Protein AF-A0A6G4XKQ6-F1 (afdb_monomer_lite)

Organism: NCBI:txid1775132

Structure (mmCIF, N/CA/C/O backbone):
data_AF-A0A6G4XKQ6-F1
#
_entry.id   AF-A0A6G4XKQ6-F1
#
loop_
_atom_site.group_PDB
_atom_site.id
_atom_site.type_symbol
_atom_site.label_atom_id
_atom_site.label_alt_id
_atom_site.label_comp_id
_atom_site.label_asym_id
_atom_site.label_entity_id
_atom_site.label_seq_id
_atom_site.pdbx_PDB_ins_code
_atom_site.Cartn_x
_atom_site.Cartn_y
_atom_site.Cartn_z
_atom_site.occupancy
_atom_site.B_iso_or_equiv
_atom_site.auth_seq_id
_atom_site.auth_comp_id
_atom_site.auth_asym_id
_atom_site.auth_atom_id
_atom_site.pdbx_PDB_model_num
ATOM 1 N N . MET A 1 1 ? 7.064 16.909 -5.349 1.00 49.44 1 MET A N 1
ATOM 2 C CA . MET A 1 1 ? 7.275 15.445 -5.403 1.00 49.44 1 MET A CA 1
ATOM 3 C C . MET A 1 1 ? 7.103 14.873 -6.814 1.00 49.44 1 MET A C 1
ATOM 5 O O . MET A 1 1 ? 7.786 13.914 -7.132 1.00 49.44 1 MET A O 1
ATOM 9 N N . ASP A 1 2 ? 6.298 15.489 -7.692 1.00 46.91 2 ASP A N 1
ATOM 10 C CA . ASP A 1 2 ? 6.168 15.073 -9.107 1.00 46.91 2 ASP A CA 1
ATOM 11 C C . ASP A 1 2 ? 7.450 15.224 -9.952 1.00 46.91 2 ASP A C 1
ATOM 13 O O . ASP A 1 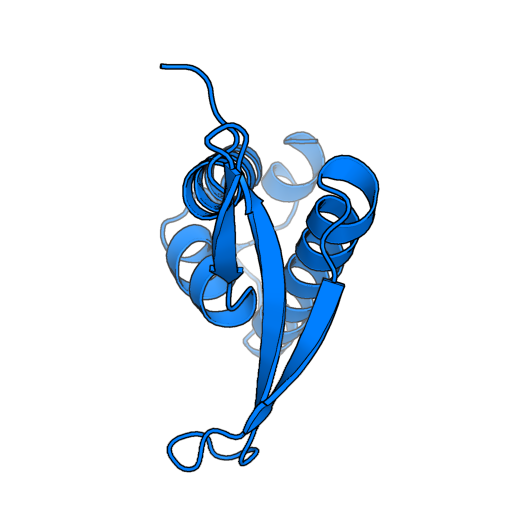2 ? 7.645 14.510 -10.934 1.00 46.91 2 ASP A O 1
ATOM 17 N N . GLU A 1 3 ? 8.352 16.133 -9.575 1.00 47.81 3 GLU A N 1
ATOM 18 C CA . GLU A 1 3 ? 9.541 16.464 -10.374 1.00 47.81 3 GLU A CA 1
ATOM 19 C C . GLU A 1 3 ? 10.580 15.327 -10.440 1.00 47.81 3 GLU A C 1
ATOM 21 O O . GLU A 1 3 ? 11.333 15.240 -11.407 1.00 47.81 3 GLU A O 1
ATOM 26 N N . TYR A 1 4 ? 10.596 14.427 -9.449 1.00 49.31 4 TYR A N 1
ATOM 27 C CA . TYR A 1 4 ? 11.521 13.287 -9.401 1.00 49.31 4 TYR A CA 1
ATOM 28 C C . TYR A 1 4 ? 11.163 12.217 -10.446 1.00 49.31 4 TYR A C 1
ATOM 30 O O . TYR A 1 4 ? 12.024 11.762 -11.192 1.00 49.31 4 TYR A O 1
ATOM 38 N N . VAL A 1 5 ? 9.874 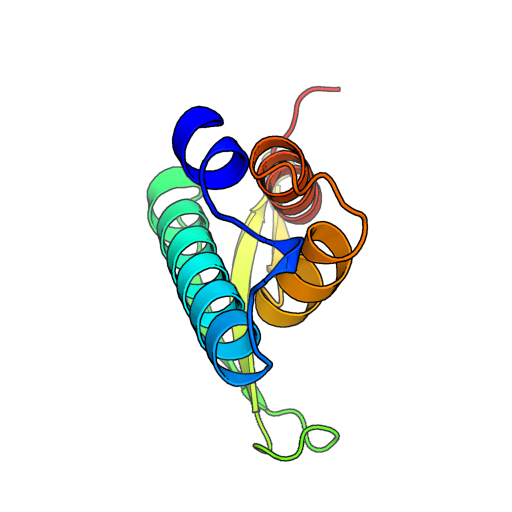11.885 -10.574 1.00 50.81 5 VAL A N 1
ATOM 39 C CA . VAL A 1 5 ? 9.368 10.850 -11.498 1.00 50.81 5 VAL A CA 1
ATOM 40 C C . VAL A 1 5 ? 9.331 11.345 -12.942 1.00 50.81 5 VAL A C 1
ATOM 42 O O . VAL A 1 5 ? 9.625 10.588 -13.858 1.00 50.81 5 VAL A O 1
ATOM 45 N N . LEU A 1 6 ? 9.030 12.628 -13.166 1.00 52.19 6 LEU A N 1
ATOM 46 C CA . LEU A 1 6 ? 9.024 13.210 -14.514 1.00 52.19 6 LEU A CA 1
ATOM 47 C C . LEU A 1 6 ? 10.423 13.299 -15.148 1.00 52.19 6 LEU A C 1
ATOM 49 O O . LEU A 1 6 ? 10.523 13.432 -16.366 1.00 52.19 6 LEU A O 1
ATOM 53 N N . ARG A 1 7 ? 11.488 13.252 -14.336 1.00 53.19 7 ARG A N 1
ATOM 54 C CA . ARG A 1 7 ? 12.885 13.320 -14.793 1.00 53.19 7 ARG A CA 1
ATOM 55 C C . ARG A 1 7 ? 13.562 11.964 -14.942 1.00 53.19 7 ARG A C 1
ATOM 57 O O . ARG A 1 7 ? 14.615 11.901 -15.570 1.00 53.19 7 ARG A O 1
ATOM 64 N N . LEU A 1 8 ? 12.991 10.902 -14.379 1.00 57.00 8 LEU A N 1
ATOM 65 C CA . LEU A 1 8 ? 13.494 9.553 -14.601 1.00 57.00 8 LEU A CA 1
ATOM 66 C C . LEU A 1 8 ? 13.175 9.146 -16.048 1.00 57.00 8 LEU A C 1
ATOM 68 O O . LEU A 1 8 ? 12.019 9.275 -16.468 1.00 57.00 8 LEU A O 1
ATOM 72 N N . PRO A 1 9 ? 14.153 8.653 -16.827 1.00 60.84 9 PRO A N 1
ATOM 73 C CA . PRO A 1 9 ? 13.903 8.109 -18.153 1.00 60.84 9 PRO A CA 1
ATOM 74 C C . PRO A 1 9 ? 13.203 6.749 -18.011 1.00 60.84 9 PRO A C 1
ATOM 76 O O . PRO A 1 9 ? 13.753 5.696 -18.288 1.00 60.84 9 PRO A O 1
ATOM 79 N N . ILE A 1 10 ? 11.945 6.764 -17.560 1.00 62.75 10 ILE A N 1
ATOM 80 C CA . ILE A 1 10 ? 11.153 5.573 -17.208 1.00 62.75 10 ILE A CA 1
ATOM 81 C C . ILE A 1 10 ? 11.001 4.611 -18.396 1.00 62.75 10 ILE A C 1
ATOM 83 O O . ILE A 1 10 ? 10.842 3.408 -18.221 1.00 62.75 10 ILE A O 1
ATOM 87 N N . ARG A 1 11 ? 11.057 5.143 -19.624 1.00 63.69 11 ARG A N 1
ATOM 88 C CA . ARG A 1 11 ? 11.015 4.353 -20.865 1.00 63.69 11 ARG A CA 1
ATOM 89 C C . ARG A 1 11 ? 12.313 3.594 -21.155 1.00 63.69 11 ARG A C 1
ATOM 91 O O . ARG A 1 11 ? 12.304 2.754 -22.045 1.00 63.69 11 ARG A O 1
ATOM 98 N N . GLU A 1 12 ? 13.384 3.911 -20.438 1.00 67.06 12 GLU A N 1
ATOM 99 C C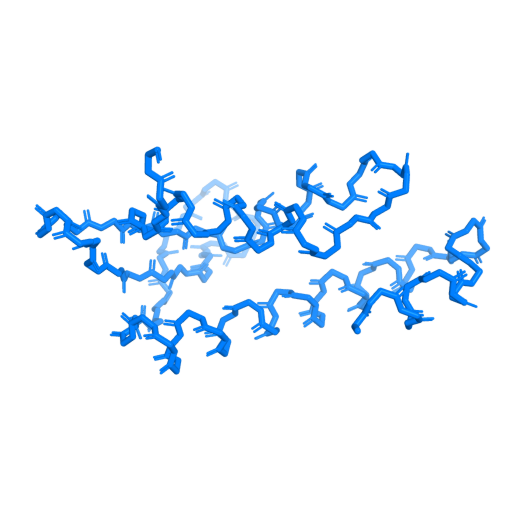A . GLU A 1 12 ? 14.726 3.340 -20.584 1.00 67.06 12 GLU A CA 1
ATOM 100 C C . GLU A 1 12 ? 15.089 2.434 -19.397 1.00 67.06 12 GLU A C 1
ATOM 102 O O . GLU A 1 12 ? 16.186 1.892 -19.372 1.00 67.06 12 GLU A O 1
ATOM 107 N N . LEU A 1 13 ? 14.184 2.269 -18.421 1.00 70.94 13 LEU A N 1
ATOM 108 C CA . LEU A 1 13 ? 14.409 1.379 -17.285 1.00 70.94 13 LEU A CA 1
ATOM 109 C C . LEU A 1 13 ? 14.429 -0.076 -17.746 1.00 70.94 13 LEU A C 1
ATOM 111 O O . LEU A 1 13 ? 13.450 -0.576 -18.317 1.00 70.94 13 LEU A O 1
ATOM 115 N N . GLU A 1 14 ? 15.523 -0.752 -17.425 1.00 77.00 14 GLU A N 1
ATOM 116 C CA . GLU A 1 14 ? 15.667 -2.190 -17.586 1.00 77.00 14 GLU A CA 1
ATOM 117 C C . GLU A 1 14 ? 14.854 -2.926 -16.508 1.00 77.00 14 GLU A C 1
ATOM 119 O O . GLU A 1 14 ? 14.358 -2.341 -15.542 1.00 77.00 14 GLU A O 1
ATOM 124 N N . THR A 1 15 ? 14.687 -4.242 -16.660 1.00 76.06 15 THR A N 1
ATOM 125 C CA . THR A 1 15 ? 13.846 -5.041 -15.744 1.00 76.06 15 THR A CA 1
ATOM 126 C C . THR A 1 15 ? 14.288 -4.924 -14.278 1.00 76.06 15 THR A C 1
ATOM 128 O O . THR A 1 15 ? 13.439 -4.830 -13.390 1.00 76.06 15 THR A O 1
ATOM 131 N N . ASP A 1 16 ? 15.594 -4.865 -14.020 1.00 78.62 16 ASP A N 1
ATOM 132 C CA . ASP A 1 16 ? 16.143 -4.738 -12.664 1.00 78.62 16 ASP A CA 1
ATOM 133 C C . ASP A 1 16 ? 15.860 -3.360 -12.044 1.00 78.62 16 ASP A C 1
ATOM 135 O O . ASP A 1 16 ? 15.591 -3.252 -10.842 1.00 78.62 16 ASP A O 1
ATOM 139 N N . ASP A 1 17 ? 15.824 -2.308 -12.864 1.00 79.81 17 ASP A N 1
ATOM 140 C CA . ASP A 1 17 ? 15.464 -0.971 -12.400 1.00 79.81 17 ASP A CA 1
ATOM 141 C C . ASP A 1 17 ? 13.988 -0.908 -11.989 1.00 79.81 17 ASP A C 1
ATOM 143 O O . ASP A 1 17 ? 13.632 -0.262 -11.004 1.00 79.81 17 ASP A O 1
ATOM 147 N N . TRP A 1 18 ? 13.117 -1.629 -12.703 1.00 78.06 18 TRP A N 1
ATOM 148 C CA . TRP A 1 18 ? 11.705 -1.752 -12.338 1.00 78.06 18 TRP A CA 1
ATOM 149 C C . TRP A 1 18 ? 11.500 -2.481 -11.014 1.00 78.06 18 TRP A C 1
ATOM 151 O O . TRP A 1 18 ? 10.636 -2.083 -10.231 1.00 78.06 18 TRP A O 1
ATOM 161 N N . ILE A 1 19 ? 12.282 -3.531 -10.756 1.00 80.88 19 ILE A N 1
ATOM 162 C CA . ILE A 1 19 ? 12.254 -4.261 -9.481 1.00 80.88 19 ILE A CA 1
ATOM 163 C C . ILE A 1 19 ? 12.696 -3.338 -8.341 1.00 80.88 19 ILE A C 1
ATOM 165 O O . ILE A 1 19 ? 12.040 -3.288 -7.296 1.00 80.88 19 ILE A O 1
ATOM 169 N N . THR A 1 20 ? 13.766 -2.571 -8.558 1.00 83.62 20 THR A N 1
ATOM 170 C CA . THR A 1 20 ? 14.290 -1.607 -7.581 1.00 83.62 20 THR A CA 1
ATOM 171 C C . THR A 1 20 ? 13.269 -0.508 -7.287 1.00 83.62 20 THR A C 1
ATOM 173 O O . THR A 1 20 ? 12.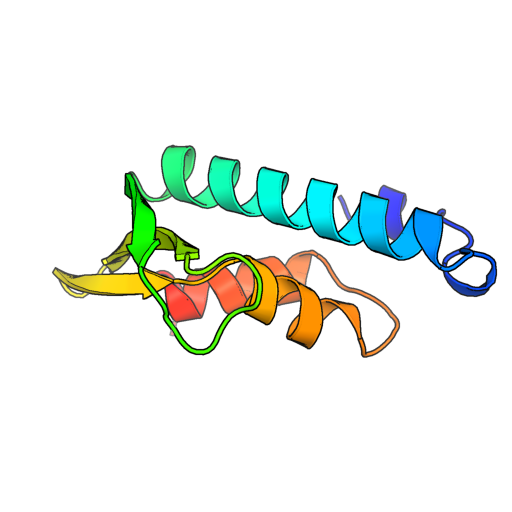889 -0.320 -6.134 1.00 83.62 20 THR A O 1
ATOM 176 N N . LEU A 1 21 ? 12.722 0.138 -8.321 1.00 82.06 21 LEU A N 1
ATOM 177 C CA . LEU A 1 21 ? 11.703 1.181 -8.175 1.00 82.06 21 LEU A CA 1
ATOM 178 C C . LEU A 1 21 ? 10.449 0.675 -7.451 1.00 82.06 21 LEU A C 1
ATOM 180 O O . LEU A 1 21 ? 9.886 1.376 -6.611 1.00 82.06 21 LEU A O 1
ATOM 184 N N . HIS A 1 22 ? 9.995 -0.540 -7.766 1.00 83.31 22 HIS A N 1
ATOM 185 C CA . HIS A 1 22 ? 8.842 -1.141 -7.096 1.00 83.31 22 HIS A CA 1
ATOM 186 C C . HIS A 1 22 ? 9.122 -1.377 -5.604 1.00 83.31 22 HIS A C 1
ATOM 188 O O . HIS A 1 22 ? 8.290 -1.043 -4.754 1.00 83.31 22 HIS A O 1
ATOM 194 N N . SER A 1 23 ? 10.319 -1.871 -5.286 1.00 84.69 23 SER A N 1
ATOM 195 C CA . SER A 1 23 ? 10.763 -2.110 -3.910 1.00 84.69 23 SER A CA 1
ATOM 196 C C . SER A 1 23 ? 10.853 -0.805 -3.113 1.00 84.69 23 SER A C 1
ATOM 198 O O . SER A 1 23 ? 10.318 -0.726 -2.005 1.00 84.69 23 SER A O 1
ATOM 200 N N . ASP A 1 24 ? 11.431 0.242 -3.704 1.00 86.56 24 ASP A N 1
ATOM 201 C CA . ASP A 1 24 ? 11.556 1.567 -3.088 1.00 86.56 24 ASP A CA 1
ATOM 202 C C . ASP A 1 24 ? 10.189 2.212 -2.835 1.00 86.56 24 ASP A C 1
ATOM 204 O O . ASP A 1 24 ? 9.934 2.744 -1.753 1.00 86.56 24 ASP A O 1
ATOM 208 N N . LEU A 1 25 ? 9.267 2.129 -3.799 1.00 85.75 25 LEU A N 1
ATOM 209 C CA . LEU A 1 25 ? 7.908 2.652 -3.638 1.00 85.75 25 LEU A CA 1
ATOM 210 C C . LEU A 1 25 ? 7.105 1.862 -2.607 1.00 85.75 25 LEU A C 1
ATOM 212 O O . LEU A 1 25 ? 6.355 2.453 -1.832 1.00 85.75 25 LEU A O 1
ATOM 216 N N . THR A 1 26 ? 7.283 0.543 -2.563 1.00 88.06 26 THR A N 1
ATOM 217 C CA . THR A 1 26 ? 6.684 -0.305 -1.530 1.00 88.06 26 THR A CA 1
ATOM 218 C C . THR A 1 26 ? 7.166 0.128 -0.146 1.00 88.06 26 THR A C 1
ATOM 220 O O . THR A 1 26 ? 6.341 0.378 0.733 1.00 88.06 26 THR A O 1
ATOM 223 N N . ALA A 1 27 ? 8.478 0.306 0.037 1.00 87.62 27 ALA A N 1
ATOM 224 C CA . ALA A 1 27 ? 9.053 0.781 1.293 1.00 87.62 27 ALA A CA 1
ATOM 225 C C . ALA A 1 27 ? 8.556 2.189 1.664 1.00 87.62 27 ALA A C 1
ATOM 227 O O . ALA A 1 27 ? 8.170 2.428 2.809 1.00 87.62 27 ALA A O 1
ATOM 228 N N . PHE A 1 28 ? 8.491 3.105 0.695 1.00 86.94 28 PHE A N 1
ATOM 229 C CA . PHE A 1 28 ? 7.949 4.448 0.896 1.00 86.94 28 PHE A CA 1
ATOM 230 C C . PHE A 1 28 ? 6.497 4.415 1.392 1.00 86.94 28 PHE A C 1
ATOM 232 O O . PHE A 1 28 ? 6.177 5.060 2.390 1.00 86.94 28 PHE A O 1
ATOM 239 N N . LEU A 1 29 ? 5.627 3.625 0.754 1.00 86.88 29 LEU A N 1
ATOM 240 C CA . LEU A 1 29 ? 4.234 3.485 1.186 1.00 86.88 29 LEU A CA 1
ATOM 241 C C . LEU A 1 29 ? 4.113 2.908 2.590 1.00 86.88 29 LEU A C 1
ATOM 243 O O . LEU A 1 29 ? 3.248 3.334 3.350 1.00 86.88 29 LEU A O 1
ATOM 247 N N . MET A 1 30 ? 4.978 1.961 2.954 1.00 88.75 30 MET A N 1
ATOM 248 C CA . MET A 1 30 ? 4.983 1.428 4.311 1.00 88.75 30 MET A CA 1
ATOM 249 C C . MET A 1 30 ? 5.313 2.496 5.349 1.00 88.75 30 MET A C 1
ATOM 251 O O . MET A 1 30 ? 4.697 2.504 6.412 1.00 88.75 30 MET A O 1
ATOM 255 N N . VAL A 1 31 ? 6.281 3.370 5.065 1.00 89.94 31 VAL A N 1
ATOM 256 C CA . VAL A 1 31 ? 6.637 4.481 5.959 1.00 89.94 31 VAL A CA 1
ATOM 257 C C . VAL A 1 31 ? 5.470 5.456 6.069 1.00 89.94 31 VAL A C 1
ATOM 259 O O . VAL A 1 31 ? 5.062 5.780 7.177 1.00 89.94 31 VAL A O 1
ATOM 262 N N . VAL A 1 32 ? 4.875 5.858 4.943 1.00 86.88 32 VAL A N 1
ATOM 263 C CA . VAL A 1 32 ? 3.694 6.736 4.928 1.00 86.88 32 VAL A CA 1
ATOM 264 C C . VAL A 1 32 ? 2.557 6.144 5.763 1.00 86.88 32 VAL A C 1
ATOM 266 O O . VAL A 1 32 ? 1.994 6.830 6.611 1.00 86.88 32 VAL A O 1
ATOM 269 N N . LEU A 1 33 ? 2.247 4.859 5.573 1.00 87.00 33 LEU A N 1
ATOM 270 C CA . LEU A 1 33 ? 1.154 4.203 6.282 1.00 87.00 33 LEU A CA 1
ATOM 271 C C . LEU A 1 33 ? 1.397 4.097 7.796 1.00 8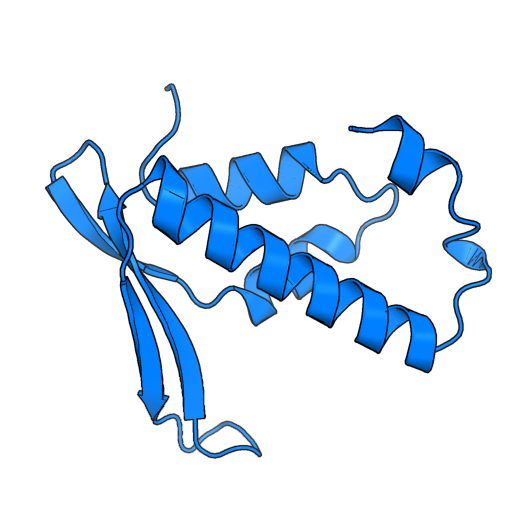7.00 33 LEU A C 1
ATOM 273 O O . LEU A 1 33 ? 0.473 4.308 8.581 1.00 87.00 33 LEU A O 1
ATOM 277 N N . GLN A 1 34 ? 2.629 3.796 8.208 1.00 90.06 34 GLN A N 1
ATOM 278 C CA . GLN A 1 34 ? 2.994 3.696 9.624 1.00 90.06 34 GLN A CA 1
ATOM 279 C C . GLN A 1 34 ? 3.022 5.066 10.308 1.00 90.06 34 GLN A C 1
ATOM 281 O O . GLN A 1 34 ? 2.426 5.226 11.369 1.00 90.06 34 GLN A O 1
ATOM 286 N N . GLU A 1 35 ? 3.671 6.055 9.693 1.00 90.19 35 GLU A N 1
ATOM 287 C CA . GLU A 1 35 ? 3.892 7.370 10.306 1.00 90.19 35 GLU A CA 1
ATOM 288 C C . GLU A 1 35 ? 2.633 8.246 10.289 1.00 90.19 35 GLU A C 1
ATOM 290 O O . GLU A 1 35 ? 2.356 8.947 11.260 1.00 90.19 35 GLU A O 1
ATOM 295 N N . ILE A 1 36 ? 1.849 8.214 9.204 1.00 87.25 36 ILE A N 1
ATOM 296 C CA . ILE A 1 36 ? 0.684 9.101 9.052 1.00 87.25 36 ILE A CA 1
ATOM 297 C C . ILE A 1 36 ? -0.583 8.461 9.622 1.00 87.25 36 ILE A C 1
ATOM 299 O O . ILE A 1 36 ? -1.331 9.123 10.338 1.00 87.25 36 ILE A O 1
ATOM 303 N N . TYR A 1 37 ? -0.823 7.176 9.347 1.00 85.75 37 TYR A N 1
ATOM 304 C CA . TYR A 1 37 ? -2.072 6.506 9.735 1.00 85.75 37 TYR A CA 1
ATOM 305 C C . TYR A 1 37 ? -1.916 5.568 10.934 1.00 85.75 37 TYR A C 1
ATOM 307 O O . TYR A 1 37 ? -2.824 4.787 11.219 1.00 85.75 37 TYR A O 1
ATOM 315 N N . SER A 1 38 ? -0.780 5.630 11.645 1.00 87.19 38 SER A N 1
ATOM 316 C CA . SER A 1 38 ? -0.485 4.772 12.806 1.00 87.19 38 SER A CA 1
ATOM 317 C C . SER A 1 38 ? -0.685 3.280 12.510 1.00 87.19 38 SER A C 1
ATOM 319 O O . SER A 1 38 ? -1.121 2.508 13.368 1.00 87.19 38 SER A O 1
ATOM 321 N N . ALA A 1 39 ? -0.424 2.876 11.266 1.00 92.56 39 ALA A N 1
ATOM 322 C CA . ALA A 1 39 ? -0.651 1.513 10.826 1.00 92.56 39 ALA A CA 1
ATOM 323 C C . ALA A 1 39 ? 0.426 0.563 11.370 1.00 92.56 39 ALA A C 1
ATOM 325 O O . ALA A 1 39 ? 1.539 0.970 11.702 1.00 92.56 39 ALA A O 1
ATOM 326 N N . THR A 1 40 ? 0.111 -0.729 11.427 1.00 93.69 40 THR A N 1
ATOM 327 C CA . THR A 1 40 ? 1.040 -1.769 11.893 1.00 93.69 40 THR A CA 1
ATOM 328 C C . THR A 1 40 ? 1.420 -2.701 10.758 1.00 93.69 40 THR A C 1
ATOM 330 O O . THR A 1 40 ? 0.581 -3.122 9.966 1.00 93.69 40 THR A O 1
ATOM 333 N N . CYS A 1 41 ? 2.705 -3.026 10.668 1.00 92.81 41 CYS A N 1
ATOM 334 C CA . CYS A 1 41 ? 3.238 -3.921 9.652 1.00 92.81 41 CYS A CA 1
ATOM 335 C C . CYS A 1 41 ? 3.368 -5.346 10.201 1.00 92.81 41 CYS A C 1
ATOM 337 O O . CYS A 1 41 ? 3.857 -5.543 11.316 1.00 92.81 41 CYS A O 1
ATOM 339 N N . ARG A 1 42 ? 2.980 -6.352 9.410 1.00 94.12 42 ARG A N 1
ATOM 340 C CA . ARG A 1 42 ? 3.221 -7.762 9.738 1.00 94.12 42 ARG A CA 1
ATOM 341 C C . ARG A 1 42 ? 3.372 -8.631 8.496 1.00 94.12 42 ARG A C 1
ATOM 343 O O . ARG A 1 42 ? 2.890 -8.301 7.417 1.00 94.12 42 ARG A O 1
ATOM 350 N N . ALA A 1 43 ? 3.971 -9.802 8.679 1.00 92.38 43 ALA A N 1
ATOM 351 C CA . ALA A 1 43 ? 3.894 -10.866 7.689 1.00 92.38 43 ALA A CA 1
ATOM 352 C C . ALA A 1 43 ? 2.521 -11.560 7.761 1.00 92.38 43 ALA A C 1
ATOM 354 O O . ALA A 1 43 ? 2.027 -11.900 8.842 1.00 92.38 43 ALA A O 1
ATOM 355 N N . ARG A 1 44 ? 1.904 -11.790 6.603 1.00 94.31 44 ARG A N 1
ATOM 356 C CA . ARG A 1 44 ? 0.739 -12.657 6.413 1.00 94.31 44 ARG A CA 1
ATOM 357 C C . ARG A 1 44 ? 1.195 -13.890 5.644 1.00 94.31 44 ARG A C 1
ATOM 359 O O . ARG A 1 44 ? 1.742 -13.763 4.557 1.00 94.31 44 ARG A O 1
ATOM 366 N N . LEU A 1 45 ? 0.982 -15.073 6.213 1.00 94.19 45 LEU A N 1
ATOM 367 C CA . LEU A 1 45 ? 1.233 -16.325 5.501 1.00 94.19 45 LEU A CA 1
ATOM 368 C C . LEU A 1 45 ? 0.252 -16.450 4.335 1.00 94.19 45 LEU A C 1
ATOM 370 O O . LEU A 1 45 ? -0.953 -16.281 4.521 1.00 94.19 45 LEU A O 1
ATOM 374 N N . ASP A 1 46 ? 0.781 -16.773 3.162 1.00 88.19 46 ASP A N 1
ATOM 375 C CA . ASP A 1 46 ? 0.005 -17.030 1.956 1.00 88.19 46 ASP A CA 1
ATOM 376 C C . ASP A 1 46 ? 0.688 -18.147 1.162 1.00 88.19 46 ASP A C 1
ATOM 378 O O . ASP A 1 46 ? 1.748 -17.962 0.563 1.00 88.19 46 ASP A O 1
ATOM 382 N N . GLY A 1 47 ? 0.070 -19.329 1.176 1.00 89.50 47 GLY A N 1
ATOM 383 C CA . GLY A 1 47 ? 0.583 -20.512 0.485 1.00 89.50 47 GLY A CA 1
ATOM 384 C C . GLY A 1 47 ? 0.467 -20.448 -1.040 1.00 89.50 47 GLY A C 1
ATOM 385 O O . GLY A 1 47 ? 0.966 -21.346 -1.713 1.00 89.50 47 GLY A O 1
ATOM 386 N N . THR A 1 48 ? -0.189 -19.424 -1.592 1.00 88.81 48 THR A N 1
ATOM 387 C CA . THR A 1 48 ? -0.274 -19.195 -3.041 1.00 88.81 48 THR A CA 1
ATOM 388 C C . THR A 1 48 ? 0.925 -18.413 -3.580 1.00 88.81 48 THR A C 1
ATOM 390 O O . THR A 1 48 ? 1.181 -18.436 -4.785 1.00 88.81 48 THR A O 1
ATOM 393 N N . LEU A 1 49 ? 1.692 -17.758 -2.701 1.00 83.88 49 LEU A N 1
ATOM 394 C CA . LEU A 1 49 ? 2.864 -16.977 -3.076 1.00 83.88 49 LEU A CA 1
ATOM 395 C C . LEU A 1 49 ? 4.141 -17.831 -3.067 1.00 83.88 49 LEU A C 1
ATOM 397 O O . LEU A 1 49 ? 4.317 -18.656 -2.169 1.00 83.88 49 LEU A O 1
ATOM 401 N N . PRO A 1 50 ? 5.097 -17.593 -3.988 1.00 84.00 50 PRO A N 1
ATOM 402 C CA . PRO A 1 50 ? 6.381 -18.305 -4.006 1.00 84.00 50 PRO A CA 1
ATOM 403 C C . PRO A 1 50 ? 7.184 -18.177 -2.705 1.00 84.00 50 PRO A C 1
ATOM 405 O O . PRO A 1 50 ? 7.933 -19.076 -2.337 1.00 84.00 50 PRO A O 1
ATOM 408 N N . THR A 1 51 ? 7.029 -17.055 -2.006 1.00 86.62 51 THR A N 1
ATOM 409 C CA . THR A 1 51 ? 7.660 -16.764 -0.713 1.00 86.62 51 THR A CA 1
ATOM 410 C C . THR A 1 51 ? 6.972 -17.463 0.462 1.00 86.62 51 THR A C 1
ATOM 412 O O . THR A 1 51 ? 7.563 -17.551 1.535 1.00 86.62 51 THR A O 1
ATOM 415 N N . GLY A 1 52 ? 5.734 -17.944 0.294 1.00 92.06 52 GLY A N 1
ATOM 416 C CA . GLY A 1 52 ? 4.892 -18.497 1.363 1.00 92.06 52 GLY A CA 1
ATOM 417 C C . GLY A 1 52 ? 4.310 -17.450 2.323 1.00 92.06 52 GLY A C 1
ATOM 418 O O . GLY A 1 52 ? 3.608 -17.793 3.279 1.00 92.06 52 GLY A O 1
ATOM 419 N N . TRP A 1 53 ? 4.613 -16.172 2.099 1.00 91.25 53 TRP A N 1
ATOM 420 C CA . TRP A 1 53 ? 4.146 -15.043 2.892 1.00 91.25 53 TRP A CA 1
ATOM 421 C C . TRP A 1 53 ? 4.216 -13.748 2.086 1.00 91.25 53 TRP A C 1
ATOM 423 O O . TRP A 1 53 ? 5.000 -13.620 1.146 1.00 91.25 53 TRP A O 1
ATOM 433 N N . GLU A 1 54 ? 3.440 -12.763 2.506 1.00 91.56 54 GLU A N 1
ATOM 434 C CA . GLU A 1 54 ? 3.524 -11.385 2.039 1.00 91.56 54 GLU A CA 1
ATOM 435 C C . GLU A 1 54 ? 3.538 -10.421 3.213 1.00 91.56 54 GLU A C 1
ATOM 437 O O . GLU A 1 54 ? 3.070 -10.712 4.317 1.00 91.56 54 GLU A O 1
ATOM 442 N N . LEU A 1 55 ? 4.092 -9.248 2.962 1.00 89.69 55 LEU A N 1
ATOM 443 C CA . LEU A 1 55 ? 4.044 -8.161 3.906 1.00 89.69 55 LEU A CA 1
ATOM 444 C C . LEU A 1 55 ? 2.714 -7.417 3.765 1.00 89.69 55 LEU A C 1
ATOM 446 O O . LEU A 1 55 ? 2.354 -6.981 2.670 1.00 89.69 55 LEU A O 1
ATOM 450 N N . VAL A 1 56 ? 2.010 -7.240 4.878 1.00 93.94 56 VAL A N 1
ATOM 451 C CA . VAL A 1 56 ? 0.755 -6.493 4.928 1.00 93.94 56 VAL A CA 1
ATOM 452 C C . VAL A 1 56 ? 0.790 -5.426 6.006 1.00 93.94 56 VAL A C 1
ATOM 454 O O . VAL A 1 56 ? 1.537 -5.515 6.983 1.00 93.94 56 VAL A O 1
ATOM 457 N N . ILE A 1 57 ? -0.059 -4.425 5.824 1.00 93.81 57 ILE A N 1
ATOM 458 C CA . ILE A 1 57 ? -0.262 -3.333 6.759 1.00 93.81 57 ILE A CA 1
ATOM 459 C C . ILE A 1 57 ? -1.697 -3.362 7.260 1.00 93.81 57 ILE A C 1
ATOM 461 O O . ILE A 1 57 ? -2.632 -3.277 6.468 1.00 93.81 57 ILE A O 1
ATOM 465 N N . ASP A 1 58 ? -1.860 -3.461 8.574 1.00 95.25 58 ASP A N 1
ATOM 466 C CA . ASP A 1 58 ? -3.147 -3.307 9.236 1.00 95.25 58 ASP A CA 1
ATOM 467 C C . ASP A 1 58 ? -3.319 -1.849 9.680 1.00 95.25 58 ASP A C 1
ATOM 469 O O . ASP A 1 58 ? -2.471 -1.298 10.384 1.00 95.25 58 ASP A O 1
ATOM 473 N N . VAL A 1 59 ? -4.426 -1.231 9.278 1.00 94.50 59 VAL A N 1
ATOM 474 C CA . VAL A 1 59 ? -4.754 0.176 9.541 1.00 94.50 59 VAL A CA 1
ATOM 475 C C . VAL A 1 59 ? -6.215 0.304 9.964 1.00 94.50 59 VAL A C 1
ATOM 477 O O . VAL A 1 59 ? -7.059 -0.487 9.543 1.00 94.50 59 VAL A O 1
ATOM 480 N N . VAL A 1 60 ? -6.524 1.293 10.799 1.00 92.44 60 VAL A N 1
ATOM 481 C CA . VAL A 1 60 ? -7.904 1.665 11.135 1.00 92.44 60 VAL A CA 1
ATOM 482 C C . VAL A 1 60 ? -8.254 2.928 10.353 1.00 92.44 60 VAL A C 1
ATOM 484 O O . VAL A 1 60 ? -7.530 3.921 10.431 1.00 92.44 60 VAL A O 1
ATOM 487 N N . GLY A 1 61 ? -9.323 2.873 9.559 1.00 90.56 61 GLY A N 1
ATOM 488 C CA . GLY A 1 61 ? -9.812 4.033 8.807 1.00 90.56 61 GLY A CA 1
ATOM 489 C C . GLY A 1 61 ? -10.478 5.073 9.703 1.00 90.56 61 GLY A C 1
ATOM 490 O O . GLY A 1 61 ? -10.778 4.803 10.867 1.00 90.56 61 GLY A O 1
ATOM 491 N N . GLU A 1 62 ? -10.780 6.248 9.150 1.00 89.31 62 GLU A N 1
ATOM 492 C CA . GLU A 1 62 ? -11.522 7.297 9.875 1.00 89.31 62 GLU A CA 1
ATOM 493 C C . GLU A 1 62 ? -12.929 6.836 10.292 1.00 89.31 62 GLU A C 1
ATOM 495 O O . GLU A 1 62 ? -13.491 7.306 11.279 1.00 89.31 62 GLU A O 1
ATOM 500 N N . ASP A 1 63 ? -13.479 5.857 9.575 1.00 90.44 63 ASP A N 1
ATOM 501 C CA . ASP A 1 63 ? -14.745 5.191 9.880 1.00 90.44 63 ASP A CA 1
ATOM 502 C C . ASP A 1 63 ? -14.649 4.134 10.997 1.00 90.44 63 ASP A C 1
ATOM 504 O O . ASP A 1 63 ? -15.628 3.443 11.290 1.00 90.44 63 ASP A O 1
ATOM 508 N N . GLY A 1 64 ? -13.473 3.976 11.609 1.00 90.50 64 GLY A N 1
ATOM 509 C CA . GLY A 1 64 ? -13.211 3.006 12.667 1.00 90.50 64 GLY A CA 1
ATOM 510 C C . GLY A 1 64 ? -13.085 1.561 12.180 1.00 90.50 64 GLY A C 1
ATOM 511 O O . GLY A 1 64 ? -12.925 0.661 13.006 1.00 90.50 64 GLY A O 1
ATOM 512 N N . GLN A 1 65 ? -13.144 1.301 10.869 1.00 93.94 65 GLN A N 1
ATOM 513 C CA . GLN A 1 65 ? -12.987 -0.054 10.348 1.00 93.94 65 GLN A CA 1
ATOM 514 C C . GLN A 1 65 ? -11.516 -0.438 10.212 1.00 93.94 65 GLN A C 1
ATOM 516 O O . GLN A 1 65 ? -10.705 0.304 9.655 1.00 93.94 65 GLN A O 1
ATOM 521 N N . GLN A 1 66 ? -11.191 -1.644 10.678 1.00 92.81 66 GLN A N 1
ATOM 522 C CA . GLN A 1 66 ? -9.879 -2.240 10.476 1.00 92.81 66 GLN A CA 1
ATOM 523 C C . GLN A 1 66 ? -9.764 -2.796 9.054 1.00 92.81 66 GLN A C 1
ATOM 525 O O . GLN A 1 66 ? -10.630 -3.536 8.584 1.00 92.81 66 GLN A O 1
ATOM 530 N N . ARG A 1 67 ? -8.670 -2.452 8.378 1.00 92.81 67 ARG A N 1
ATOM 531 C CA . ARG A 1 67 ? -8.356 -2.864 7.012 1.00 92.81 67 ARG A CA 1
ATOM 532 C C . ARG A 1 67 ? -6.948 -3.427 6.951 1.00 92.81 67 ARG A C 1
ATOM 534 O O . ARG A 1 67 ? -6.063 -2.968 7.666 1.00 92.81 67 ARG A O 1
ATOM 541 N N . THR A 1 68 ? -6.750 -4.396 6.066 1.00 94.06 68 THR A N 1
ATOM 542 C CA . THR A 1 68 ? -5.437 -4.972 5.769 1.00 94.06 68 THR A CA 1
ATOM 543 C C . THR A 1 68 ? -5.081 -4.659 4.324 1.00 94.06 68 THR A C 1
ATOM 545 O O . THR A 1 68 ? -5.823 -5.009 3.407 1.00 94.06 68 THR A O 1
ATOM 548 N N . ILE A 1 69 ? -3.928 -4.034 4.125 1.00 91.31 69 ILE A N 1
ATOM 549 C CA . ILE A 1 69 ? -3.426 -3.582 2.834 1.00 91.31 69 ILE A CA 1
ATOM 550 C C . ILE A 1 69 ? -2.171 -4.379 2.485 1.00 91.31 69 ILE A C 1
ATOM 552 O O . ILE A 1 69 ? -1.253 -4.466 3.295 1.00 91.31 69 ILE A O 1
ATOM 556 N N . ALA A 1 70 ? -2.106 -4.927 1.271 1.00 90.94 70 ALA A N 1
ATOM 557 C CA . ALA A 1 70 ? -0.874 -5.462 0.697 1.00 90.94 70 ALA A CA 1
ATOM 558 C C . ALA A 1 70 ? -0.244 -4.371 -0.196 1.00 90.94 70 ALA A C 1
ATOM 560 O O . ALA A 1 70 ? -0.809 -4.058 -1.249 1.00 90.94 70 ALA A O 1
ATOM 561 N N . PRO A 1 71 ? 0.890 -3.755 0.192 1.00 86.94 71 PRO A N 1
ATOM 562 C CA . PRO A 1 71 ? 1.457 -2.634 -0.563 1.00 86.94 71 PRO A CA 1
ATOM 563 C C . PRO A 1 71 ? 1.973 -3.049 -1.946 1.00 86.94 71 PRO A C 1
ATOM 565 O O . PRO A 1 71 ? 1.873 -2.287 -2.905 1.00 86.94 71 PRO A O 1
ATOM 568 N N . TRP A 1 72 ? 2.493 -4.274 -2.068 1.00 85.94 72 TRP A N 1
ATOM 569 C CA . TRP A 1 72 ? 3.132 -4.740 -3.297 1.00 85.94 72 TRP A CA 1
ATOM 570 C C . TRP A 1 72 ? 2.169 -4.802 -4.504 1.00 85.94 72 TRP A C 1
ATOM 572 O O . TRP A 1 72 ? 2.485 -4.212 -5.545 1.00 85.94 72 TRP A O 1
ATOM 582 N N . PRO A 1 73 ? 0.978 -5.433 -4.396 1.00 83.88 73 PRO A N 1
ATOM 583 C CA . PRO A 1 73 ? -0.040 -5.372 -5.446 1.00 83.88 73 PRO A CA 1
ATOM 584 C C . PRO A 1 73 ? -0.486 -3.946 -5.797 1.00 83.88 73 PRO A C 1
ATOM 586 O O . PRO A 1 73 ? -0.655 -3.648 -6.977 1.00 83.88 73 PRO A O 1
ATOM 589 N N . LEU A 1 74 ? -0.614 -3.051 -4.808 1.00 84.31 74 LEU A N 1
ATOM 590 C CA . LEU A 1 74 ? -1.019 -1.656 -5.035 1.00 84.31 74 LEU A CA 1
ATOM 591 C C . LEU A 1 74 ? 0.002 -0.884 -5.873 1.00 84.31 74 LEU A C 1
ATOM 593 O O . LEU A 1 74 ? -0.369 -0.191 -6.822 1.00 84.31 74 LEU A O 1
ATOM 597 N N . VAL A 1 75 ? 1.295 -1.024 -5.562 1.00 82.88 75 VAL A N 1
ATOM 598 C CA . VAL A 1 75 ? 2.357 -0.420 -6.379 1.00 82.88 75 VAL A CA 1
ATOM 599 C C . VAL A 1 75 ? 2.311 -0.995 -7.791 1.00 82.88 75 VAL A C 1
ATOM 601 O O . VAL A 1 75 ? 2.359 -0.236 -8.753 1.00 82.88 75 VAL A O 1
ATOM 604 N N . LEU A 1 76 ? 2.152 -2.313 -7.946 1.00 81.00 76 LEU A N 1
ATOM 605 C CA . LEU A 1 76 ? 2.098 -2.941 -9.269 1.00 81.00 76 LEU A CA 1
ATOM 606 C C . LEU A 1 76 ? 0.934 -2.407 -10.122 1.00 81.00 76 LEU A C 1
ATOM 608 O O . LEU A 1 76 ? 1.130 -2.117 -11.303 1.00 81.00 76 LEU A O 1
ATOM 612 N N . GLU A 1 77 ? -0.254 -2.268 -9.533 1.00 81.06 77 GLU A N 1
ATOM 613 C CA . GLU A 1 77 ? -1.463 -1.788 -10.210 1.00 81.06 77 GLU A CA 1
ATOM 614 C C . GLU A 1 77 ? -1.332 -0.323 -10.649 1.00 81.06 77 GLU A C 1
ATOM 616 O O . GLU A 1 77 ? -1.617 0.023 -11.799 1.00 81.06 77 GLU A O 1
ATOM 621 N N . HIS A 1 78 ? -0.852 0.544 -9.757 1.00 73.56 78 HIS A N 1
ATOM 622 C CA . HIS A 1 78 ? -0.850 1.990 -9.989 1.00 73.56 78 HIS A CA 1
ATOM 623 C C . HIS A 1 78 ? 0.426 2.523 -10.650 1.00 73.56 78 HIS A C 1
ATOM 625 O O . HIS A 1 78 ? 0.427 3.649 -11.153 1.00 73.56 78 HIS A O 1
ATOM 631 N N . LEU A 1 79 ? 1.491 1.720 -10.716 1.00 70.25 79 LEU A N 1
ATOM 632 C CA . LEU A 1 79 ? 2.719 2.064 -11.435 1.00 70.25 79 LEU A CA 1
ATOM 633 C C . LEU A 1 79 ? 2.639 1.735 -12.940 1.00 70.25 79 LEU A C 1
ATOM 635 O O . LEU A 1 79 ? 3.442 2.247 -13.724 1.00 70.25 79 LEU A O 1
ATOM 639 N N . ARG A 1 80 ? 1.688 0.891 -13.373 1.00 64.50 80 ARG A N 1
ATOM 640 C CA . ARG A 1 80 ? 1.671 0.317 -14.734 1.00 64.50 80 ARG A CA 1
ATOM 641 C C . ARG A 1 80 ? 0.768 0.949 -15.803 1.00 64.50 80 ARG A C 1
ATOM 643 O O . ARG A 1 80 ? 0.863 0.501 -16.945 1.00 64.50 80 ARG A O 1
ATOM 650 N N . PRO A 1 81 ? 0.040 2.053 -15.569 1.00 59.16 81 PRO A N 1
ATOM 651 C CA . PRO A 1 81 ? -0.223 2.995 -16.650 1.00 59.16 81 PRO A CA 1
ATOM 652 C C . PRO A 1 81 ? 0.645 4.249 -16.495 1.00 59.16 81 PRO A C 1
ATOM 654 O O . PRO A 1 81 ? 0.465 5.059 -15.588 1.00 59.16 81 PRO A O 1
ATOM 657 N N . VAL A 1 82 ? 1.586 4.419 -17.429 1.00 54.53 82 VAL A N 1
ATOM 658 C CA . VAL A 1 82 ? 2.355 5.659 -17.616 1.00 54.53 82 VAL A CA 1
ATOM 659 C C . VAL A 1 82 ? 1.408 6.780 -18.088 1.00 54.53 82 VAL A C 1
ATOM 661 O O . VAL A 1 82 ? 0.556 6.526 -18.941 1.00 54.53 82 VAL A O 1
ATOM 664 N N . PRO A 1 83 ? 1.570 8.027 -17.607 1.00 53.50 83 PRO A N 1
ATOM 665 C CA . PRO A 1 83 ? 2.587 8.470 -16.661 1.00 53.50 83 PRO A CA 1
ATOM 666 C C . PRO A 1 83 ? 2.220 8.097 -15.227 1.00 53.50 83 PRO A C 1
ATOM 668 O O . PRO A 1 83 ? 1.124 8.387 -14.747 1.00 53.50 83 PRO A O 1
ATOM 671 N N . GLN A 1 84 ? 3.184 7.468 -14.559 1.00 60.69 84 GLN A N 1
ATOM 672 C CA . GLN A 1 84 ? 3.134 7.142 -13.143 1.00 60.69 84 GLN A CA 1
ATOM 673 C C . GLN A 1 84 ? 2.878 8.424 -12.369 1.00 60.69 84 GLN A C 1
ATOM 675 O O . GLN A 1 84 ? 3.580 9.422 -12.538 1.00 60.69 84 GLN A O 1
ATOM 680 N N . ARG A 1 85 ? 1.850 8.410 -11.534 1.00 65.00 85 ARG A N 1
ATOM 681 C CA . ARG A 1 85 ? 1.540 9.532 -10.661 1.00 65.00 85 ARG A CA 1
ATOM 682 C C . ARG A 1 85 ? 1.601 9.005 -9.247 1.00 65.00 85 ARG A C 1
ATOM 684 O O . ARG A 1 85 ? 0.632 8.408 -8.796 1.00 65.00 85 ARG A O 1
ATOM 691 N N . ILE A 1 86 ? 2.720 9.239 -8.557 1.00 71.50 86 ILE A N 1
ATOM 692 C CA . ILE A 1 86 ? 2.815 8.995 -7.110 1.00 71.50 86 ILE A CA 1
ATOM 693 C C . ILE A 1 86 ? 1.599 9.588 -6.374 1.00 71.50 86 ILE A C 1
ATOM 695 O O . ILE A 1 86 ? 1.068 8.889 -5.519 1.00 71.50 86 ILE A O 1
ATOM 699 N N . PRO A 1 87 ? 1.055 10.768 -6.751 1.00 77.06 87 PRO A N 1
ATOM 700 C CA . PRO A 1 87 ? -0.207 11.240 -6.182 1.00 77.06 87 PRO A CA 1
ATOM 701 C C . PRO A 1 87 ? -1.375 10.252 -6.317 1.00 77.06 87 PRO A C 1
ATOM 703 O O . PRO A 1 87 ? -2.087 10.034 -5.353 1.00 77.06 87 PRO A O 1
ATOM 706 N N . ARG A 1 88 ? -1.534 9.569 -7.460 1.00 78.25 88 ARG A N 1
ATOM 707 C CA . ARG A 1 88 ? -2.585 8.548 -7.634 1.00 78.25 88 ARG A CA 1
ATOM 708 C C . ARG A 1 88 ? -2.341 7.301 -6.793 1.00 78.25 88 ARG A C 1
ATOM 710 O O . ARG A 1 88 ? -3.298 6.686 -6.338 1.00 78.25 88 ARG A O 1
ATOM 717 N N . LEU A 1 89 ? -1.078 6.909 -6.629 1.00 80.50 89 LEU A N 1
ATOM 718 C CA . LEU A 1 89 ? -0.714 5.800 -5.750 1.00 80.50 89 LEU A CA 1
ATOM 719 C C . LEU A 1 89 ? -1.040 6.151 -4.291 1.00 80.50 89 LEU A C 1
ATOM 721 O O . LEU A 1 89 ? -1.625 5.330 -3.594 1.00 80.50 89 LEU A O 1
ATOM 725 N N . LEU A 1 90 ? -0.730 7.377 -3.863 1.00 83.06 90 LEU A N 1
ATOM 726 C CA . LEU A 1 90 ? -1.098 7.887 -2.543 1.00 83.06 90 LEU A CA 1
ATOM 727 C C . LEU A 1 90 ? -2.618 7.941 -2.366 1.00 83.06 90 LEU A C 1
ATOM 729 O O . LEU A 1 90 ? -3.112 7.327 -1.434 1.00 83.06 90 LEU A O 1
ATOM 733 N N . GLU A 1 91 ? -3.363 8.534 -3.304 1.00 85.88 91 GLU A N 1
ATOM 734 C CA . GLU A 1 91 ? -4.837 8.574 -3.290 1.00 85.88 91 GLU A CA 1
ATOM 735 C C . GLU A 1 91 ? -5.473 7.171 -3.239 1.00 85.88 91 GLU A C 1
ATOM 737 O O . GLU A 1 91 ? -6.555 6.975 -2.680 1.00 85.88 91 GLU A O 1
ATOM 742 N N . ALA A 1 92 ? -4.852 6.180 -3.884 1.00 85.75 92 ALA A N 1
ATOM 743 C CA . ALA A 1 92 ? -5.321 4.799 -3.851 1.00 85.75 92 ALA A CA 1
ATOM 744 C C . ALA A 1 92 ? -5.065 4.145 -2.491 1.00 85.75 92 ALA A C 1
ATOM 746 O O . ALA A 1 92 ? -5.950 3.474 -1.965 1.00 85.75 92 ALA A O 1
ATOM 747 N N . VAL A 1 93 ? -3.881 4.365 -1.919 1.00 86.62 93 VAL A N 1
ATOM 748 C CA . VAL A 1 93 ? -3.502 3.866 -0.592 1.00 86.62 93 VAL A CA 1
ATOM 749 C C . VAL A 1 93 ? -4.356 4.513 0.496 1.00 86.62 93 VAL A C 1
ATOM 751 O O . VAL A 1 93 ? -4.856 3.810 1.365 1.00 86.62 93 VAL A O 1
ATOM 754 N N . GLU A 1 94 ? -4.594 5.815 0.398 1.00 86.69 94 GLU A N 1
ATOM 755 C CA . GLU A 1 94 ? -5.516 6.600 1.220 1.00 86.69 94 GLU A CA 1
ATOM 756 C C . GLU A 1 94 ? -6.926 5.997 1.216 1.00 86.69 94 GLU A C 1
ATOM 758 O O . GLU A 1 94 ? -7.436 5.566 2.255 1.00 86.69 94 GLU A O 1
ATOM 763 N N . ARG A 1 95 ? -7.524 5.822 0.029 1.00 88.56 95 ARG A N 1
ATOM 764 C CA . ARG A 1 95 ? -8.829 5.151 -0.100 1.00 88.56 95 ARG A CA 1
ATOM 765 C C . ARG A 1 95 ? -8.820 3.727 0.444 1.00 88.56 95 ARG A C 1
ATOM 767 O O . ARG A 1 95 ? -9.776 3.336 1.111 1.00 88.56 95 ARG A O 1
ATOM 774 N N . ALA A 1 96 ? -7.773 2.950 0.173 1.00 85.81 96 ALA A N 1
ATOM 775 C CA . ALA A 1 96 ? -7.646 1.586 0.681 1.00 85.81 96 ALA A CA 1
ATOM 776 C C . ALA A 1 96 ? -7.525 1.549 2.212 1.00 85.81 96 ALA A C 1
ATOM 778 O O . ALA A 1 96 ? -7.999 0.605 2.839 1.00 85.81 96 ALA A O 1
ATOM 779 N N . ALA A 1 97 ? -6.936 2.581 2.815 1.00 84.69 97 ALA A N 1
ATOM 780 C CA . ALA A 1 97 ? -6.840 2.751 4.258 1.00 84.69 97 ALA A CA 1
ATOM 781 C C . ALA A 1 97 ? -8.133 3.300 4.884 1.00 84.69 97 ALA A C 1
ATOM 783 O O . ALA A 1 97 ? -8.307 3.204 6.097 1.00 84.69 97 ALA A O 1
ATOM 784 N N . GLY A 1 98 ? -9.067 3.811 4.076 1.00 86.25 98 GLY A N 1
ATOM 785 C CA . GLY A 1 98 ? -10.271 4.484 4.561 1.00 86.25 98 GLY A CA 1
ATOM 786 C C . GLY A 1 98 ? -9.987 5.889 5.095 1.00 86.25 98 GLY A C 1
ATOM 787 O O . GLY A 1 98 ? -10.663 6.330 6.020 1.00 86.25 98 GLY A O 1
ATOM 788 N N . HIS A 1 99 ? -8.974 6.554 4.534 1.00 74.25 99 HIS A N 1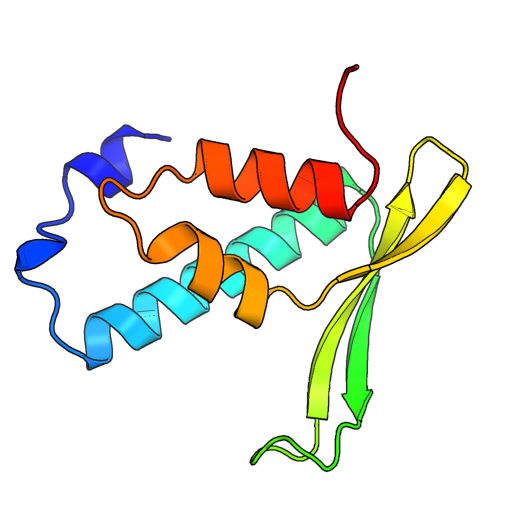
ATOM 789 C CA . HIS A 1 99 ? -8.585 7.935 4.816 1.00 74.25 99 HIS A CA 1
ATOM 790 C C . HIS A 1 99 ? -8.679 8.707 3.500 1.00 74.25 99 HIS A C 1
ATOM 792 O O . HIS A 1 99 ? -7.864 8.489 2.616 1.00 74.25 99 HIS A O 1
ATOM 798 N N . GLY A 1 100 ? -9.696 9.544 3.303 1.00 70.62 100 GLY A N 1
ATOM 799 C CA . GLY A 1 100 ? -9.862 10.287 2.049 1.00 70.62 100 GLY A CA 1
ATOM 800 C C . GLY A 1 100 ? -11.180 11.052 1.997 1.00 70.62 100 GLY A C 1
ATOM 801 O O . GLY A 1 100 ? -12.230 10.497 2.314 1.00 70.62 100 GLY A O 1
ATOM 802 N N . ALA A 1 101 ? -11.121 12.327 1.605 1.00 50.97 101 ALA A N 1
ATOM 803 C CA . ALA A 1 101 ? -12.296 13.189 1.505 1.00 50.97 101 ALA A CA 1
ATOM 804 C C . ALA A 1 101 ? -13.331 12.617 0.519 1.00 50.97 101 ALA A C 1
ATOM 806 O O . ALA A 1 101 ? -12.982 12.209 -0.592 1.00 50.97 101 ALA A O 1
ATOM 807 N N . GLY A 1 102 ? -14.597 12.603 0.947 1.00 43.88 102 GLY A N 1
ATOM 808 C CA . GLY A 1 102 ? -15.749 12.492 0.049 1.00 43.88 102 GLY A CA 1
ATOM 809 C C . GLY A 1 102 ? -15.938 13.732 -0.816 1.00 43.88 102 GLY A C 1
ATOM 810 O O . GLY A 1 102 ? -15.402 14.805 -0.454 1.00 43.88 102 GLY A O 1
#

Foldseek 3Di:
DVVVLVPPPVVPDDPVSVVVVLVVLLVVLVCCCCVPQVKDKDWDQDCVDPVRIAIWIWGQAPVRDIAIDGSNVLSVVQVPDPPRDVVVSVQVSCVRRNHDDD

Secondary structure (DSSP, 8-state):
-HHHHHHS-GGG--HHHHHHHHHHHHHHHHHHHHHHH--EEEEEE-TTSTTSEEEEEEEE-TTS-EEEE-HHHHHHHHHSSSSP-HHHHHHHHHHHHT----

pLDDT: mean 80.24, std 13.67, range [43.88, 95.25]

Radius of gyration: 14.45 Å; chains: 1; bounding box: 32×37×34 Å

Sequence (102 aa):
MDEYVLRLPIRELETDDWITLHSDLTAFLMVVLQEIYSATCRARLDGTLPTGWELVIDVVGEDGQQRTIAPWPLVLEHLRPVPQRIPRLLEAVERAAGHGAG